Protein AF-A0A2P8CUU3-F1 (afdb_monomer_lite)

Organism: NCBI:txid645275

pLDDT: mean 83.87, std 14.54, range [38.25, 97.38]

Sequence (84 aa):
MSLDEPRPLAREISAFLTTLRHRTENRTLGVPPASGDADVLAWKSSLLDRIAAQTDDPETHQVAANARTQLDAARSAETRGGGL

Radius of gyration: 15.71 Å; chains: 1; bounding box: 37×16×60 Å

Structure (mmCIF, N/CA/C/O backbone):
data_AF-A0A2P8CUU3-F1
#
_entry.id   AF-A0A2P8CUU3-F1
#
loop_
_atom_site.group_PDB
_atom_site.id
_atom_site.type_symbol
_atom_site.label_atom_id
_atom_site.label_alt_id
_atom_site.label_comp_id
_atom_site.label_asym_id
_atom_site.label_entity_id
_atom_site.label_seq_id
_atom_site.pdbx_PDB_ins_code
_atom_site.Cartn_x
_atom_site.Cartn_y
_atom_site.Cartn_z
_atom_site.occupancy
_atom_site.B_iso_or_equiv
_atom_site.auth_seq_id
_atom_site.auth_comp_id
_atom_site.auth_asym_id
_atom_site.auth_atom_id
_atom_site.pdbx_PDB_model_num
ATOM 1 N N . MET A 1 1 ? 4.458 -5.644 34.309 1.00 38.25 1 MET A N 1
ATOM 2 C CA . MET A 1 1 ? 5.242 -5.121 33.173 1.00 38.25 1 MET A CA 1
ATOM 3 C C . MET A 1 1 ? 4.821 -5.904 31.948 1.00 38.25 1 MET A C 1
ATOM 5 O O . MET A 1 1 ? 5.323 -7.000 31.744 1.00 38.25 1 MET A O 1
ATOM 9 N N . SER A 1 2 ? 3.836 -5.411 31.201 1.00 42.78 2 SER A N 1
ATOM 10 C CA . SER A 1 2 ? 3.538 -5.986 29.890 1.00 42.78 2 SER A CA 1
ATOM 11 C C . SER A 1 2 ? 4.567 -5.412 28.931 1.00 42.78 2 SER A C 1
ATOM 13 O O . SER A 1 2 ? 4.642 -4.196 28.773 1.00 42.78 2 SER A O 1
ATOM 15 N N . LEU A 1 3 ? 5.429 -6.272 28.393 1.00 51.53 3 LEU A N 1
ATOM 16 C CA . LEU A 1 3 ? 6.309 -5.908 27.294 1.00 51.53 3 LEU A CA 1
ATOM 17 C C . LEU A 1 3 ? 5.397 -5.531 26.128 1.00 51.53 3 LEU A C 1
ATOM 19 O O . LEU A 1 3 ? 4.642 -6.367 25.636 1.00 51.53 3 LEU A O 1
ATOM 23 N N . ASP A 1 4 ? 5.424 -4.253 25.770 1.00 53.91 4 ASP A N 1
ATOM 24 C CA . ASP A 1 4 ? 4.767 -3.686 24.599 1.00 53.91 4 ASP A CA 1
ATOM 25 C C . ASP A 1 4 ? 5.452 -4.290 23.364 1.00 53.91 4 ASP A C 1
ATOM 27 O O . ASP A 1 4 ? 6.372 -3.719 22.778 1.00 53.91 4 ASP A O 1
ATOM 31 N N . GLU A 1 5 ? 5.122 -5.543 23.038 1.00 57.41 5 GLU A N 1
ATOM 32 C CA . GLU A 1 5 ? 5.534 -6.117 21.770 1.00 57.41 5 GLU A CA 1
ATOM 33 C C . GLU A 1 5 ? 4.895 -5.256 20.684 1.00 57.41 5 GLU A C 1
ATOM 35 O O . GLU A 1 5 ? 3.665 -5.125 20.669 1.00 57.41 5 GLU A O 1
ATOM 40 N N . PRO A 1 6 ? 5.683 -4.661 19.766 1.00 53.75 6 PRO A N 1
ATOM 41 C CA . PRO A 1 6 ? 5.094 -3.917 18.675 1.00 53.75 6 PRO A CA 1
ATOM 42 C C . PRO A 1 6 ? 4.178 -4.886 17.942 1.00 53.75 6 PRO A C 1
ATOM 44 O O . PRO A 1 6 ? 4.637 -5.919 17.441 1.00 53.75 6 PRO A O 1
ATOM 47 N N . ARG A 1 7 ? 2.876 -4.564 17.964 1.00 68.00 7 ARG A N 1
ATOM 48 C CA . ARG A 1 7 ? 1.812 -5.353 17.336 1.00 68.00 7 ARG A CA 1
ATOM 49 C C . ARG A 1 7 ? 2.307 -5.809 15.959 1.00 68.00 7 ARG A C 1
ATOM 51 O O . ARG A 1 7 ? 2.950 -4.998 15.292 1.00 68.00 7 ARG A O 1
ATOM 58 N N . PRO A 1 8 ? 2.036 -7.047 15.509 1.00 71.88 8 PRO A N 1
ATOM 59 C CA . PRO A 1 8 ? 2.572 -7.590 14.253 1.00 71.88 8 PRO A CA 1
ATOM 60 C C . PRO A 1 8 ? 2.516 -6.599 13.076 1.00 71.88 8 PRO A C 1
ATOM 62 O O . PRO A 1 8 ? 3.481 -6.452 12.332 1.00 71.88 8 PRO A O 1
ATOM 65 N N . LEU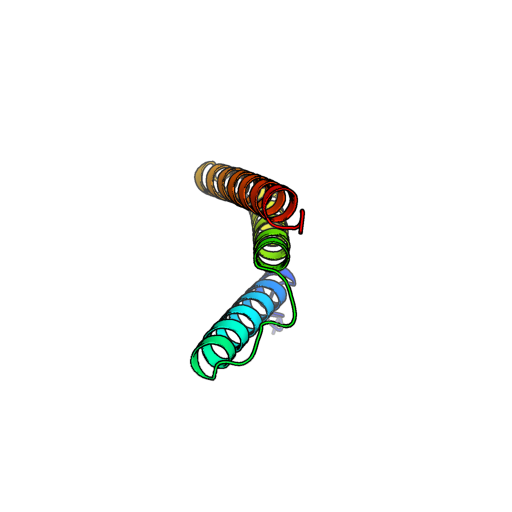 A 1 9 ? 1.437 -5.815 13.010 1.00 82.31 9 LEU A N 1
ATOM 66 C CA . LEU A 1 9 ? 1.221 -4.746 12.038 1.00 82.31 9 LEU A CA 1
ATOM 67 C C . LEU A 1 9 ? 2.248 -3.599 12.102 1.00 82.31 9 LEU A C 1
ATOM 69 O O . LEU A 1 9 ? 2.687 -3.110 11.069 1.00 82.31 9 LEU A O 1
ATOM 73 N N . ALA A 1 10 ? 2.673 -3.173 13.292 1.00 83.31 10 ALA A N 1
ATOM 74 C CA . ALA A 1 10 ? 3.695 -2.141 13.461 1.00 83.31 10 ALA A CA 1
ATOM 75 C C . ALA A 1 10 ? 5.059 -2.606 12.928 1.00 83.31 10 ALA A C 1
ATOM 77 O O . ALA A 1 10 ? 5.730 -1.845 12.232 1.00 83.31 10 ALA A O 1
ATOM 78 N N . ARG A 1 11 ? 5.437 -3.869 13.185 1.00 86.94 11 ARG A N 1
ATOM 79 C CA . ARG A 1 11 ? 6.664 -4.463 12.620 1.00 86.94 11 ARG A CA 1
ATOM 80 C C . ARG A 1 11 ? 6.602 -4.494 11.089 1.00 86.94 11 ARG A C 1
ATOM 82 O O . ARG A 1 11 ? 7.573 -4.125 10.433 1.00 86.94 11 ARG A O 1
ATOM 89 N N . GLU A 1 12 ? 5.457 -4.869 10.521 1.00 88.12 12 GLU A N 1
ATOM 90 C CA . GLU A 1 12 ? 5.250 -4.880 9.067 1.00 88.12 12 GLU A CA 1
ATOM 91 C C . GLU A 1 12 ? 5.278 -3.477 8.441 1.00 88.12 12 GLU A C 1
ATOM 93 O O . GLU A 1 12 ? 5.889 -3.299 7.388 1.00 88.12 12 GLU A O 1
ATOM 98 N N . ILE A 1 13 ? 4.687 -2.467 9.094 1.00 90.12 13 ILE A N 1
ATOM 99 C CA . ILE A 1 1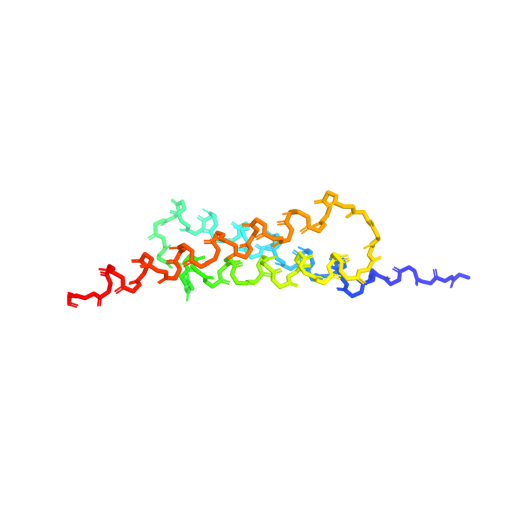3 ? 4.764 -1.064 8.654 1.00 90.12 13 ILE A CA 1
ATOM 100 C C . ILE A 1 13 ? 6.224 -0.598 8.638 1.00 90.12 13 ILE A C 1
ATOM 102 O O . ILE A 1 13 ? 6.681 -0.021 7.651 1.00 90.12 13 ILE A O 1
ATOM 106 N N . SER A 1 14 ? 6.981 -0.861 9.708 1.00 92.19 14 SER A N 1
ATOM 107 C CA . SER A 1 14 ? 8.401 -0.500 9.774 1.00 92.19 14 SER A CA 1
ATOM 108 C C . SER A 1 14 ? 9.227 -1.199 8.694 1.00 92.19 14 SER A C 1
ATOM 110 O O . SER A 1 14 ? 10.080 -0.558 8.075 1.00 92.19 14 SER A O 1
ATOM 112 N N . ALA A 1 15 ? 8.956 -2.480 8.428 1.00 91.69 15 ALA A N 1
ATOM 113 C CA . ALA A 1 15 ? 9.594 -3.215 7.341 1.00 91.69 15 ALA A CA 1
ATOM 114 C C . ALA A 1 15 ? 9.287 -2.569 5.980 1.00 91.69 15 ALA A C 1
ATOM 116 O O . ALA A 1 15 ? 10.213 -2.280 5.224 1.00 91.69 15 ALA A O 1
ATOM 117 N N . PHE A 1 16 ? 8.018 -2.244 5.712 1.00 92.62 16 PHE A N 1
ATOM 118 C CA . PHE A 1 16 ? 7.602 -1.570 4.479 1.00 92.62 16 PHE A CA 1
ATOM 119 C C . PHE A 1 16 ? 8.322 -0.233 4.274 1.00 92.62 16 PHE A C 1
ATOM 121 O O . PHE A 1 16 ? 8.906 0.007 3.216 1.00 92.62 16 PHE A O 1
ATOM 128 N N . LEU A 1 17 ? 8.345 0.624 5.299 1.00 93.69 17 LEU A N 1
ATOM 129 C CA . LEU A 1 17 ? 9.019 1.925 5.233 1.00 93.69 17 LEU A CA 1
ATOM 130 C C . LEU A 1 17 ? 10.534 1.791 5.034 1.00 93.69 17 LEU A C 1
ATOM 132 O O . LEU A 1 17 ? 11.135 2.597 4.323 1.00 93.69 17 LEU A O 1
ATOM 136 N N . THR A 1 18 ? 11.150 0.771 5.633 1.00 93.19 18 THR A N 1
ATOM 137 C CA . THR A 1 18 ? 12.582 0.485 5.476 1.00 93.19 18 THR A CA 1
ATOM 138 C C . THR A 1 18 ? 12.897 0.066 4.043 1.00 93.19 18 THR A C 1
ATOM 140 O O . THR A 1 18 ? 13.809 0.616 3.426 1.00 93.19 18 THR A O 1
ATOM 143 N N . THR A 1 19 ? 12.099 -0.833 3.463 1.00 91.00 19 THR A N 1
ATOM 144 C CA . THR A 1 19 ? 12.246 -1.224 2.056 1.00 91.00 19 THR A CA 1
ATOM 145 C C . THR A 1 19 ? 12.006 -0.050 1.108 1.00 91.00 19 THR A C 1
ATOM 147 O O . THR A 1 19 ? 12.760 0.122 0.149 1.00 91.00 19 THR A O 1
ATOM 150 N N . LEU A 1 20 ? 11.006 0.797 1.377 1.00 89.81 20 LEU A N 1
ATOM 151 C CA . LEU A 1 20 ? 10.728 1.979 0.559 1.00 89.81 20 LEU A CA 1
ATOM 152 C C . LEU A 1 20 ? 11.892 2.981 0.584 1.00 89.81 20 LEU A C 1
ATOM 154 O O . LEU A 1 20 ? 12.260 3.536 -0.456 1.00 89.81 20 LEU A O 1
ATOM 158 N N . ARG A 1 21 ? 12.506 3.175 1.757 1.00 89.62 21 ARG A N 1
ATOM 159 C CA . ARG A 1 21 ? 13.699 4.011 1.916 1.00 89.62 21 ARG A CA 1
ATOM 160 C C . ARG A 1 21 ? 14.873 3.457 1.113 1.00 89.62 21 ARG A C 1
ATOM 162 O O . ARG A 1 21 ? 15.391 4.174 0.262 1.00 89.62 21 ARG A O 1
ATOM 169 N N . HIS A 1 22 ? 15.210 2.179 1.293 1.00 86.69 22 HIS A N 1
ATOM 170 C CA . HIS A 1 22 ? 16.290 1.531 0.542 1.00 86.69 22 HIS A CA 1
ATOM 171 C C . HIS A 1 22 ? 16.083 1.614 -0.973 1.00 86.69 22 HIS A C 1
ATOM 173 O O . HIS A 1 22 ? 17.020 1.900 -1.712 1.00 86.69 22 HIS A O 1
ATOM 179 N N . ARG A 1 23 ? 14.851 1.417 -1.459 1.00 85.69 23 ARG A N 1
ATOM 180 C CA . ARG A 1 23 ? 14.530 1.567 -2.887 1.00 85.69 23 ARG A CA 1
ATOM 181 C C . ARG A 1 23 ? 14.805 2.989 -3.383 1.00 85.69 23 ARG A C 1
ATOM 183 O O . ARG A 1 23 ? 15.343 3.160 -4.473 1.00 85.69 23 ARG A O 1
ATOM 190 N N . THR A 1 24 ? 14.438 3.997 -2.596 1.00 85.19 24 THR A N 1
ATOM 191 C CA . THR A 1 24 ? 14.637 5.416 -2.938 1.00 85.19 24 THR A CA 1
ATOM 192 C C . THR A 1 24 ? 16.122 5.786 -2.962 1.00 85.19 24 THR A C 1
ATOM 194 O O . THR A 1 24 ? 16.589 6.436 -3.899 1.00 85.19 24 THR A O 1
ATOM 197 N N . GLU A 1 25 ? 16.881 5.320 -1.972 1.00 86.81 25 GLU A N 1
ATOM 198 C CA . GLU A 1 25 ? 18.337 5.483 -1.910 1.00 86.81 25 GLU A CA 1
ATOM 199 C C . GLU A 1 25 ? 19.016 4.816 -3.114 1.00 86.81 25 GLU A C 1
ATOM 201 O O . GLU A 1 25 ? 19.756 5.467 -3.849 1.00 86.81 25 GLU A O 1
ATOM 206 N N . ASN A 1 26 ? 18.680 3.556 -3.402 1.00 83.75 26 ASN A N 1
ATOM 207 C CA . ASN A 1 26 ? 19.231 2.807 -4.533 1.00 83.75 26 ASN A CA 1
ATOM 208 C C . ASN A 1 26 ? 18.902 3.452 -5.886 1.00 83.75 26 ASN A C 1
ATOM 210 O O . ASN A 1 26 ? 19.762 3.506 -6.763 1.00 83.75 26 ASN A O 1
ATOM 214 N N . ARG A 1 27 ? 17.694 4.011 -6.041 1.00 81.69 27 ARG A N 1
ATOM 215 C CA . ARG A 1 27 ? 17.316 4.770 -7.242 1.00 81.69 27 ARG A CA 1
ATOM 216 C C . ARG A 1 27 ? 18.192 6.008 -7.428 1.00 81.69 27 ARG A C 1
ATOM 218 O O . ARG A 1 27 ? 18.590 6.302 -8.549 1.00 81.69 27 ARG A O 1
ATOM 225 N N . THR A 1 28 ? 18.516 6.705 -6.339 1.00 80.12 28 THR A N 1
ATOM 226 C CA . THR A 1 28 ? 19.417 7.873 -6.355 1.00 80.12 28 THR A CA 1
ATOM 227 C C . THR A 1 28 ? 20.837 7.482 -6.774 1.00 80.12 28 THR A C 1
ATOM 229 O O . THR A 1 28 ? 21.520 8.248 -7.446 1.00 80.12 28 THR A O 1
ATOM 232 N N . LEU A 1 29 ? 21.261 6.265 -6.430 1.00 81.81 29 LEU A N 1
ATOM 233 C CA . LEU A 1 29 ? 22.553 5.692 -6.812 1.00 81.81 29 LEU A CA 1
ATOM 234 C C . LEU A 1 29 ? 22.561 5.063 -8.220 1.00 81.81 29 LEU A C 1
ATOM 236 O O . LEU A 1 29 ? 23.570 4.490 -8.621 1.00 81.81 29 LEU A O 1
ATOM 240 N N . GLY A 1 30 ? 21.455 5.140 -8.971 1.00 79.31 30 GLY A N 1
ATOM 241 C CA . GLY A 1 30 ? 21.336 4.540 -10.304 1.00 79.31 30 GLY A CA 1
ATOM 242 C C . GLY A 1 30 ? 21.267 3.009 -10.303 1.00 79.31 30 GLY A C 1
ATOM 243 O O . GLY A 1 30 ? 21.408 2.389 -11.356 1.00 79.31 30 GLY A O 1
ATOM 244 N N . VAL A 1 31 ? 21.045 2.385 -9.143 1.00 75.81 31 VAL A N 1
ATOM 245 C CA . VAL A 1 31 ? 20.897 0.933 -9.027 1.00 75.81 31 VAL A CA 1
ATOM 246 C C . VAL A 1 31 ? 19.474 0.555 -9.457 1.00 75.81 31 VAL A C 1
ATOM 248 O O . VAL A 1 31 ? 18.509 1.067 -8.876 1.00 75.81 31 VAL A O 1
ATOM 251 N N . PRO A 1 32 ? 19.303 -0.329 -10.458 1.00 71.88 32 PRO A N 1
ATOM 252 C CA . PRO A 1 32 ? 17.979 -0.774 -10.870 1.00 71.88 32 PRO A CA 1
ATOM 253 C C . PRO A 1 32 ? 17.276 -1.505 -9.712 1.00 71.88 32 PRO A C 1
ATOM 255 O O . PRO A 1 32 ? 17.914 -2.275 -8.987 1.00 71.88 32 PRO A O 1
ATOM 258 N N . PRO A 1 33 ? 15.971 -1.266 -9.492 1.00 71.19 33 PRO A N 1
ATOM 259 C CA . PRO A 1 33 ? 15.259 -1.874 -8.379 1.00 71.19 33 PRO A CA 1
ATOM 260 C C . PRO A 1 33 ? 15.123 -3.389 -8.582 1.00 71.19 33 PRO A C 1
ATOM 262 O O . PRO A 1 33 ? 14.793 -3.851 -9.668 1.00 71.19 33 PRO A O 1
ATOM 265 N N . ALA A 1 34 ? 15.314 -4.157 -7.507 1.00 68.88 34 ALA A N 1
ATOM 266 C CA . ALA A 1 34 ? 15.166 -5.617 -7.520 1.00 68.88 34 ALA A CA 1
ATOM 267 C C . ALA A 1 34 ? 13.708 -6.101 -7.687 1.00 68.88 34 ALA A C 1
ATOM 269 O O . ALA A 1 34 ? 13.476 -7.283 -7.918 1.00 68.88 34 ALA A O 1
ATOM 270 N N . SER A 1 35 ? 12.725 -5.208 -7.549 1.00 70.50 35 SER A N 1
ATOM 271 C CA . SER A 1 35 ? 11.291 -5.506 -7.684 1.00 70.50 35 SER A CA 1
ATOM 272 C C . SER A 1 35 ? 10.604 -4.400 -8.478 1.00 70.50 35 SER A C 1
ATOM 274 O O . SER A 1 35 ? 11.021 -3.237 -8.400 1.00 70.50 35 SER A O 1
ATOM 276 N N . GLY A 1 36 ? 9.541 -4.730 -9.208 1.00 79.06 36 GLY A N 1
ATOM 277 C CA . GLY A 1 36 ? 8.771 -3.772 -10.003 1.00 79.06 36 GLY A CA 1
ATOM 278 C C . GLY A 1 36 ? 8.076 -2.712 -9.143 1.00 79.06 36 GLY A C 1
ATOM 279 O O . GLY A 1 36 ? 8.019 -2.817 -7.914 1.00 79.06 36 GLY A O 1
ATOM 280 N N . ASP A 1 37 ? 7.563 -1.653 -9.771 1.00 81.94 37 ASP A N 1
ATOM 281 C CA . ASP A 1 37 ? 6.729 -0.670 -9.064 1.00 81.94 37 ASP A CA 1
ATOM 282 C C . ASP A 1 37 ? 5.390 -1.306 -8.632 1.00 81.94 37 ASP A C 1
ATOM 284 O O . ASP A 1 37 ? 4.887 -0.992 -7.547 1.00 81.94 37 ASP A O 1
ATOM 288 N N . ALA A 1 38 ? 4.858 -2.273 -9.395 1.00 88.06 38 ALA A N 1
ATOM 289 C CA . ALA A 1 38 ? 3.672 -3.030 -8.996 1.00 88.06 38 ALA A CA 1
ATOM 290 C C . ALA A 1 38 ? 3.887 -3.901 -7.748 1.00 88.06 38 ALA A C 1
ATOM 292 O O . ALA A 1 38 ? 2.968 -4.020 -6.942 1.00 88.06 38 ALA A O 1
ATOM 293 N N . ASP A 1 39 ? 5.081 -4.459 -7.527 1.00 89.38 39 ASP A N 1
ATOM 294 C CA . ASP A 1 39 ? 5.360 -5.282 -6.339 1.00 89.38 39 ASP A CA 1
ATOM 295 C C . ASP A 1 39 ? 5.289 -4.454 -5.048 1.00 89.38 39 ASP A C 1
ATOM 297 O O . ASP A 1 39 ? 4.712 -4.874 -4.040 1.00 89.38 39 ASP A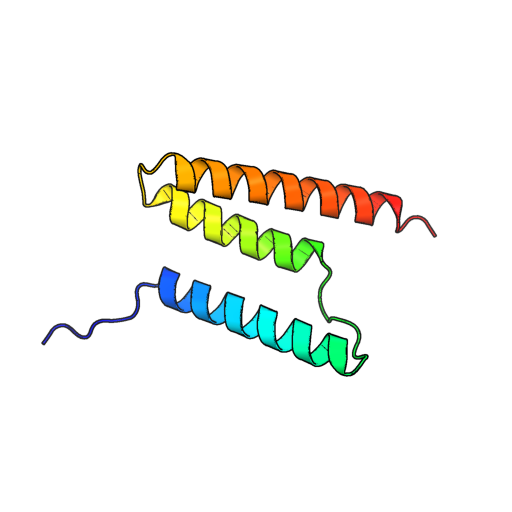 O 1
ATOM 301 N N . VAL A 1 40 ? 5.824 -3.229 -5.085 1.00 90.25 40 VAL A N 1
ATOM 302 C CA . VAL A 1 40 ? 5.762 -2.296 -3.950 1.00 90.25 40 VAL A CA 1
ATOM 303 C C . VAL A 1 40 ? 4.322 -1.860 -3.688 1.00 90.25 40 VAL A C 1
ATOM 305 O O . VAL A 1 40 ? 3.894 -1.794 -2.533 1.00 90.25 40 VAL A O 1
ATOM 308 N N . LEU A 1 41 ? 3.554 -1.592 -4.747 1.00 93.00 41 LEU A N 1
ATOM 309 C CA . LEU A 1 41 ? 2.133 -1.262 -4.633 1.00 93.00 41 LEU A CA 1
ATOM 310 C C . LEU A 1 41 ? 1.304 -2.449 -4.127 1.00 93.00 41 LEU A C 1
ATOM 312 O O . LEU A 1 41 ? 0.381 -2.245 -3.339 1.00 93.00 41 LEU A O 1
ATOM 316 N N . ALA A 1 42 ? 1.662 -3.680 -4.498 1.00 95.06 42 ALA A N 1
ATOM 317 C CA . ALA A 1 42 ? 1.013 -4.889 -4.009 1.00 95.06 42 ALA A CA 1
ATOM 318 C C . ALA A 1 42 ? 1.204 -5.024 -2.499 1.00 95.06 42 ALA A C 1
ATOM 320 O O . ALA A 1 42 ? 0.225 -5.184 -1.766 1.00 95.06 42 ALA A O 1
ATOM 321 N N . TRP A 1 43 ? 2.435 -4.848 -2.014 1.00 94.12 43 TRP A N 1
ATOM 322 C CA . TRP A 1 43 ? 2.699 -4.866 -0.579 1.00 94.12 43 TRP A CA 1
ATOM 323 C C . TRP A 1 43 ? 1.974 -3.732 0.161 1.00 94.12 43 TRP A C 1
ATOM 325 O O . TRP A 1 43 ? 1.315 -3.986 1.172 1.00 94.12 43 TRP A O 1
ATOM 335 N N . LYS A 1 44 ? 2.007 -2.504 -0.376 1.00 94.81 44 LYS A N 1
ATOM 336 C CA . LYS A 1 44 ? 1.265 -1.360 0.179 1.00 94.81 44 LYS A CA 1
ATOM 337 C C . LYS A 1 44 ? -0.233 -1.661 0.297 1.00 94.81 44 LYS A C 1
ATOM 339 O O . LYS A 1 44 ? -0.814 -1.409 1.348 1.00 94.81 44 LYS A O 1
ATOM 344 N N . SER A 1 45 ? -0.853 -2.197 -0.758 1.00 95.69 45 SER A N 1
ATOM 345 C CA . SER A 1 45 ? -2.288 -2.516 -0.767 1.00 95.69 45 SER A CA 1
ATOM 346 C C . SER A 1 45 ? -2.650 -3.566 0.288 1.00 95.69 45 SER A C 1
ATOM 348 O O . SER A 1 45 ? -3.540 -3.327 1.094 1.00 95.69 45 SER A O 1
ATOM 350 N N . SER A 1 46 ? -1.873 -4.651 0.386 1.00 95.06 46 SER A N 1
ATOM 351 C CA . SER A 1 46 ? -2.074 -5.716 1.378 1.00 95.06 46 SER A CA 1
ATOM 352 C C . SER A 1 46 ? -1.940 -5.219 2.823 1.00 95.06 46 SER A C 1
ATOM 354 O O . SER A 1 46 ? -2.687 -5.624 3.716 1.00 95.06 46 SER A O 1
ATOM 356 N N . LEU A 1 47 ? -0.997 -4.307 3.081 1.00 94.75 47 LEU A N 1
ATOM 357 C CA . LEU A 1 47 ? -0.848 -3.682 4.393 1.00 94.75 47 LEU A CA 1
ATOM 358 C C . LEU A 1 47 ? -2.065 -2.808 4.739 1.00 94.75 47 LEU A C 1
ATOM 360 O O . LEU A 1 47 ? -2.599 -2.918 5.841 1.00 94.75 47 LEU A O 1
ATOM 364 N N . LEU A 1 48 ? -2.521 -1.978 3.799 1.00 94.50 48 LEU A N 1
ATOM 365 C CA . LEU A 1 48 ? -3.677 -1.102 4.002 1.00 94.50 48 LEU A CA 1
ATOM 366 C C . LEU A 1 48 ? -4.984 -1.887 4.161 1.00 94.50 48 LEU A C 1
ATOM 368 O O . LEU A 1 48 ? -5.773 -1.535 5.031 1.00 94.50 48 LEU A O 1
ATOM 372 N N . ASP A 1 49 ? -5.179 -2.979 3.419 1.00 94.38 49 ASP A N 1
ATOM 373 C CA . ASP A 1 49 ? -6.338 -3.866 3.587 1.00 94.38 49 ASP A CA 1
ATOM 374 C C . ASP A 1 49 ? -6.364 -4.495 4.992 1.00 94.38 49 ASP A C 1
ATOM 376 O O . ASP A 1 49 ? -7.414 -4.566 5.630 1.00 94.38 49 ASP A O 1
ATOM 380 N N . ARG A 1 50 ? -5.204 -4.897 5.533 1.00 93.12 50 ARG A N 1
ATOM 381 C CA . ARG A 1 50 ? -5.114 -5.425 6.907 1.00 93.12 50 ARG A CA 1
ATOM 382 C C . ARG A 1 50 ? -5.344 -4.363 7.976 1.00 93.12 50 ARG A C 1
ATOM 384 O O . ARG A 1 50 ? -5.890 -4.695 9.026 1.00 93.12 50 ARG A O 1
ATOM 391 N N . ILE A 1 51 ? -4.925 -3.118 7.743 1.00 91.38 51 ILE A N 1
ATOM 392 C CA . ILE A 1 51 ? -5.239 -1.992 8.638 1.00 91.38 51 ILE A CA 1
ATOM 393 C C . ILE A 1 51 ? -6.748 -1.721 8.600 1.00 91.38 51 ILE A C 1
ATOM 395 O O . ILE A 1 51 ? -7.369 -1.647 9.656 1.00 91.38 51 ILE A O 1
ATOM 399 N N . ALA A 1 52 ? -7.343 -1.657 7.405 1.00 93.75 52 ALA A N 1
ATOM 400 C CA . ALA A 1 52 ? -8.776 -1.453 7.210 1.00 93.75 52 ALA A CA 1
ATOM 401 C C . ALA A 1 52 ? -9.618 -2.558 7.865 1.00 93.75 52 ALA A C 1
ATOM 403 O O . ALA A 1 52 ? -10.625 -2.269 8.496 1.00 93.75 52 ALA A O 1
ATOM 404 N N . ALA A 1 53 ? -9.177 -3.817 7.814 1.00 92.94 53 ALA A N 1
ATOM 405 C CA . ALA A 1 53 ? -9.859 -4.929 8.479 1.00 92.94 53 ALA A CA 1
ATOM 406 C C . ALA A 1 53 ? -9.867 -4.842 10.022 1.00 92.94 53 ALA A C 1
ATOM 408 O O . ALA A 1 53 ? -10.592 -5.593 10.669 1.00 92.94 53 ALA A O 1
ATOM 409 N N . GLN A 1 54 ? -9.051 -3.966 10.619 1.00 91.69 54 GLN A N 1
ATOM 410 C CA . GLN A 1 54 ? -8.940 -3.778 12.071 1.00 91.69 54 GLN A CA 1
ATOM 411 C C . GLN A 1 54 ? -9.635 -2.500 12.570 1.00 91.69 54 GLN A C 1
ATOM 413 O O . GLN A 1 54 ? -9.522 -2.175 13.752 1.00 91.69 54 GLN A O 1
ATOM 418 N N . THR A 1 55 ? -10.323 -1.760 11.695 1.00 88.75 55 THR A N 1
ATOM 419 C CA . THR A 1 55 ? -10.992 -0.499 12.035 1.00 88.75 55 THR A CA 1
ATOM 420 C C . THR A 1 55 ? -12.320 -0.341 11.292 1.00 88.75 55 THR A C 1
ATOM 422 O O . THR A 1 55 ? -12.468 -0.790 10.159 1.00 88.75 55 THR A O 1
ATOM 425 N N . ASP A 1 56 ? -13.275 0.354 11.905 1.00 91.31 56 ASP A N 1
ATOM 426 C CA . ASP A 1 56 ? -14.530 0.775 11.259 1.00 91.31 56 ASP A CA 1
ATOM 427 C C . ASP A 1 56 ? -14.424 2.174 10.621 1.00 91.31 56 ASP A C 1
ATOM 429 O O . ASP A 1 56 ? -15.415 2.742 10.168 1.00 91.31 56 ASP A O 1
ATOM 433 N N . ASP A 1 57 ? -13.221 2.751 10.588 1.00 94.38 57 ASP A N 1
ATOM 434 C CA . ASP A 1 57 ? -12.983 4.079 10.032 1.00 94.38 57 ASP A CA 1
ATOM 435 C C . ASP A 1 57 ? -13.169 4.108 8.496 1.00 94.38 57 ASP A C 1
ATOM 437 O O . ASP A 1 57 ? -12.378 3.494 7.766 1.00 94.38 57 ASP A O 1
ATOM 441 N N . PRO A 1 58 ? -14.180 4.830 7.969 1.00 94.75 58 PRO A N 1
ATOM 442 C CA . PRO A 1 58 ? -14.482 4.843 6.539 1.00 94.75 58 PRO A CA 1
ATOM 443 C C . PRO A 1 58 ? -13.355 5.456 5.699 1.00 94.75 58 PRO A C 1
ATOM 445 O O . PRO A 1 58 ? -13.177 5.060 4.545 1.00 94.75 58 PRO A O 1
ATOM 448 N N . GLU A 1 59 ? -12.573 6.382 6.263 1.00 95.38 59 GLU A N 1
ATOM 449 C CA . GLU A 1 59 ? -11.417 6.964 5.580 1.00 95.38 59 GLU A CA 1
ATOM 450 C C . GLU A 1 59 ? -10.347 5.893 5.324 1.00 95.38 59 GLU A C 1
ATOM 452 O O . GLU A 1 59 ? -9.863 5.750 4.198 1.00 95.38 59 GLU A O 1
ATOM 457 N N . THR A 1 60 ? -10.046 5.057 6.319 1.00 91.75 60 THR A N 1
ATOM 458 C CA . THR A 1 60 ? -9.114 3.931 6.177 1.00 91.75 60 THR A CA 1
ATOM 459 C C . THR A 1 60 ? -9.567 2.950 5.090 1.00 91.75 60 THR A C 1
ATOM 461 O O . THR A 1 60 ? -8.759 2.545 4.246 1.00 91.75 60 THR A O 1
ATOM 464 N N . HIS A 1 61 ? -10.858 2.604 5.046 1.00 94.12 61 HIS A N 1
ATOM 465 C CA . HIS A 1 61 ? -11.418 1.746 3.990 1.00 94.12 61 HIS A CA 1
ATOM 466 C C . HIS A 1 61 ? -11.281 2.378 2.599 1.00 94.12 61 HIS A C 1
ATOM 468 O O . HIS A 1 61 ? -10.920 1.696 1.632 1.00 94.12 61 HIS A O 1
ATOM 474 N N . GLN A 1 62 ? -11.502 3.690 2.487 1.00 97.38 62 GLN A N 1
ATOM 475 C CA . GLN A 1 62 ? -11.324 4.423 1.235 1.00 97.38 62 GLN A CA 1
ATOM 476 C C . GLN A 1 62 ? -9.855 4.452 0.788 1.00 97.38 62 GLN A C 1
ATOM 478 O O . GLN A 1 62 ? -9.561 4.255 -0.394 1.00 97.38 62 GLN A O 1
ATOM 483 N N . VAL A 1 63 ? -8.914 4.646 1.714 1.00 95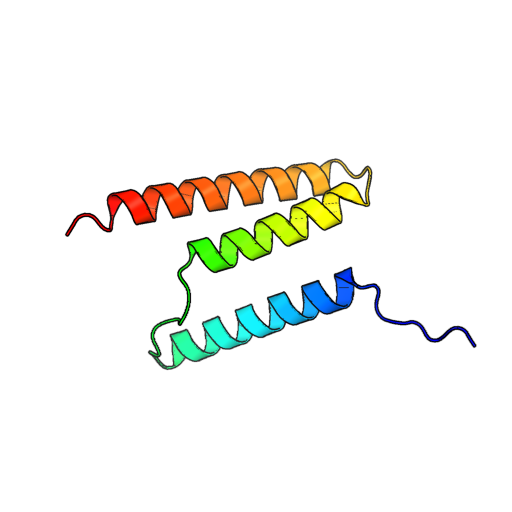.88 63 VAL A N 1
ATOM 484 C CA . VAL A 1 63 ? -7.472 4.614 1.426 1.00 95.88 63 VAL A CA 1
ATOM 485 C C . VAL A 1 63 ? -7.040 3.234 0.919 1.00 95.88 63 VAL A C 1
ATOM 487 O O . VAL A 1 63 ? -6.299 3.151 -0.066 1.00 95.88 63 VAL A O 1
ATOM 490 N N . ALA A 1 64 ? -7.537 2.153 1.524 1.00 95.88 64 ALA A N 1
ATOM 491 C CA . ALA A 1 64 ? -7.275 0.789 1.068 1.00 95.88 64 ALA A CA 1
ATOM 492 C C . ALA A 1 64 ? -7.858 0.523 -0.335 1.00 95.88 64 ALA A C 1
ATOM 494 O O . ALA A 1 64 ? -7.180 -0.027 -1.206 1.00 95.88 64 ALA A O 1
ATOM 495 N N . ALA A 1 65 ? -9.083 0.986 -0.612 1.00 97.00 65 ALA A N 1
ATOM 496 C CA . ALA A 1 65 ? -9.677 0.922 -1.951 1.00 97.00 65 ALA A CA 1
ATOM 497 C C . ALA A 1 65 ? -8.846 1.678 -3.001 1.00 97.00 65 ALA A C 1
ATOM 499 O O . ALA A 1 65 ? -8.528 1.129 -4.056 1.00 97.00 65 ALA A O 1
ATOM 500 N N . ASN A 1 66 ? -8.412 2.900 -2.690 1.00 96.88 66 ASN A N 1
ATOM 501 C CA . ASN A 1 66 ? -7.573 3.696 -3.584 1.00 96.88 66 ASN A CA 1
ATOM 502 C C . ASN A 1 66 ? -6.222 3.023 -3.871 1.00 96.88 66 ASN A C 1
ATOM 504 O O . ASN A 1 66 ? -5.724 3.091 -4.996 1.00 96.88 66 ASN A O 1
ATOM 508 N N . ALA A 1 67 ? -5.626 2.359 -2.876 1.00 95.38 67 ALA A N 1
ATOM 509 C CA . ALA A 1 67 ? -4.376 1.625 -3.053 1.00 95.38 67 ALA A CA 1
ATOM 510 C C . ALA A 1 67 ? -4.529 0.422 -3.997 1.00 95.38 67 ALA A C 1
ATOM 512 O O . ALA A 1 67 ? -3.644 0.190 -4.821 1.00 95.38 67 ALA A O 1
ATOM 513 N N . ARG A 1 68 ? -5.658 -0.297 -3.930 1.00 94.81 68 ARG A N 1
ATOM 514 C CA . ARG A 1 68 ? -5.981 -1.384 -4.871 1.00 94.81 68 ARG A CA 1
ATOM 515 C C . ARG A 1 68 ? -6.118 -0.863 -6.303 1.00 94.81 68 ARG A C 1
ATOM 517 O O . ARG A 1 68 ? -5.461 -1.382 -7.199 1.00 94.81 68 ARG A O 1
ATOM 524 N N . THR A 1 69 ? -6.834 0.245 -6.503 1.00 96.50 69 THR A N 1
ATOM 525 C CA . THR A 1 69 ? -6.944 0.895 -7.822 1.00 96.50 69 THR A CA 1
ATOM 526 C C . THR A 1 69 ? -5.580 1.314 -8.386 1.00 96.50 69 THR A C 1
ATOM 528 O O . THR A 1 69 ? -5.318 1.143 -9.576 1.00 96.50 69 THR A O 1
ATOM 531 N N . GLN A 1 70 ? -4.680 1.841 -7.544 1.00 93.81 70 GLN A N 1
ATOM 532 C CA . GLN A 1 70 ? -3.313 2.192 -7.959 1.00 93.81 70 GLN A CA 1
ATOM 533 C C . GLN A 1 70 ? -2.510 0.961 -8.397 1.00 93.81 70 GLN A C 1
ATOM 535 O O . GLN A 1 70 ? -1.798 1.024 -9.400 1.00 93.81 70 GLN A O 1
ATOM 540 N N . LEU A 1 71 ? -2.632 -0.155 -7.672 1.00 94.81 71 LEU A N 1
ATOM 541 C CA . LEU A 1 71 ? -1.989 -1.416 -8.035 1.00 94.81 71 LEU A CA 1
ATOM 542 C C . LEU A 1 71 ? -2.500 -1.948 -9.379 1.00 94.81 71 LEU A C 1
ATOM 544 O O . LEU A 1 71 ? -1.697 -2.324 -10.232 1.00 94.81 71 LEU A O 1
ATOM 548 N N . ASP A 1 72 ? -3.815 -1.952 -9.591 1.00 94.19 72 ASP A N 1
ATOM 549 C CA . ASP A 1 72 ? -4.413 -2.435 -10.839 1.00 94.19 72 ASP A CA 1
ATOM 550 C C . ASP A 1 72 ? -3.990 -1.579 -12.038 1.00 94.19 72 ASP A C 1
ATOM 552 O O . ASP A 1 72 ? -3.662 -2.108 -13.107 1.00 94.19 72 ASP A O 1
ATOM 556 N N . ALA A 1 73 ? -3.911 -0.258 -11.855 1.00 91.50 73 ALA A N 1
ATOM 557 C CA . ALA A 1 73 ? -3.388 0.653 -12.867 1.00 91.50 73 ALA A CA 1
ATOM 558 C C . ALA A 1 73 ? -1.913 0.360 -13.196 1.00 91.50 73 ALA A C 1
ATOM 560 O O . ALA A 1 73 ? -1.558 0.298 -14.375 1.00 91.50 73 ALA A O 1
ATOM 561 N N . ALA A 1 74 ? -1.073 0.130 -12.180 1.00 90.06 74 ALA A N 1
ATOM 562 C CA . ALA A 1 74 ? 0.340 -0.199 -12.363 1.00 90.06 74 ALA A C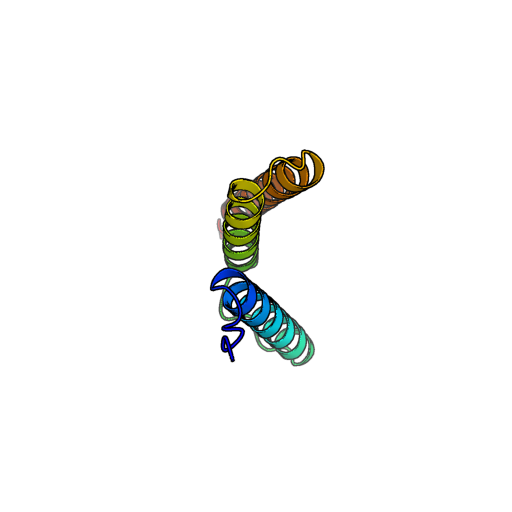A 1
ATOM 563 C C . ALA A 1 74 ? 0.531 -1.532 -13.103 1.00 90.06 74 ALA A C 1
ATOM 565 O O . ALA A 1 74 ? 1.238 -1.574 -14.107 1.00 90.06 74 ALA A O 1
ATOM 566 N N . ARG A 1 75 ? -0.184 -2.589 -12.700 1.00 91.06 75 ARG A N 1
ATOM 567 C CA . ARG A 1 75 ? -0.166 -3.894 -13.388 1.00 91.06 75 ARG A CA 1
ATOM 568 C C . ARG A 1 75 ? -0.623 -3.791 -14.841 1.00 91.06 75 ARG A C 1
ATOM 570 O O . ARG A 1 75 ? -0.040 -4.398 -15.740 1.00 91.06 75 ARG A O 1
ATOM 577 N N . SER A 1 76 ? -1.650 -2.981 -15.089 1.00 89.44 76 SER A N 1
ATOM 578 C CA . SER A 1 76 ? -2.160 -2.731 -16.439 1.00 89.44 76 SER A CA 1
ATOM 579 C C . SER A 1 76 ? -1.177 -1.937 -17.305 1.00 89.44 76 SER A C 1
ATOM 581 O O . SER A 1 76 ? -1.202 -2.064 -18.530 1.00 89.44 76 SER A O 1
ATOM 583 N N . ALA A 1 77 ? -0.350 -1.081 -16.699 1.00 85.44 77 ALA A N 1
ATOM 584 C CA . ALA A 1 77 ? 0.700 -0.340 -17.390 1.00 85.44 77 ALA A CA 1
ATOM 585 C C . ALA A 1 77 ? 1.908 -1.237 -17.699 1.00 85.44 77 ALA A C 1
ATOM 587 O O . ALA A 1 77 ? 2.386 -1.221 -18.829 1.00 85.44 77 ALA A O 1
ATOM 588 N N . GLU A 1 78 ? 2.340 -2.075 -16.751 1.00 82.88 78 GLU A N 1
ATOM 589 C CA . GLU A 1 78 ? 3.410 -3.064 -16.957 1.00 82.88 78 GLU A CA 1
ATOM 590 C C . GLU A 1 78 ? 3.045 -4.067 -18.060 1.00 82.88 78 GLU A C 1
ATOM 592 O O . GLU A 1 78 ? 3.845 -4.308 -18.961 1.00 82.88 78 GLU A O 1
ATOM 597 N N . THR A 1 79 ? 1.802 -4.562 -18.075 1.00 79.31 79 THR A N 1
ATOM 598 C CA . T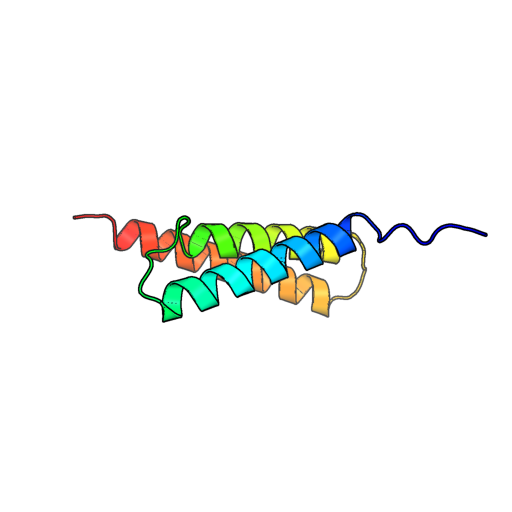HR A 1 79 ? 1.306 -5.461 -19.138 1.00 79.31 79 THR A CA 1
ATOM 599 C C . THR A 1 79 ? 1.352 -4.804 -20.522 1.00 79.31 79 THR A C 1
ATOM 601 O O . THR A 1 79 ? 1.640 -5.464 -21.516 1.00 79.31 79 THR A O 1
ATOM 604 N N . ARG A 1 80 ? 1.086 -3.493 -20.607 1.00 74.31 80 ARG A N 1
ATOM 605 C CA . ARG A 1 80 ? 1.143 -2.731 -21.867 1.00 74.31 80 ARG A CA 1
ATOM 606 C C . ARG A 1 80 ? 2.566 -2.344 -22.279 1.00 74.31 80 ARG A C 1
ATOM 608 O O . ARG A 1 80 ? 2.810 -2.175 -23.467 1.00 74.31 80 ARG A O 1
ATOM 615 N N . GLY A 1 81 ? 3.478 -2.181 -21.321 1.00 61.56 81 GLY A N 1
ATOM 616 C CA . GLY A 1 81 ? 4.875 -1.796 -21.551 1.00 61.56 81 GLY A CA 1
ATOM 617 C C . GLY A 1 81 ? 5.841 -2.966 -21.766 1.00 61.56 81 GLY A C 1
ATOM 618 O O . GLY A 1 81 ? 6.901 -2.760 -22.344 1.00 61.56 81 GLY A O 1
ATOM 619 N N . GLY A 1 82 ? 5.486 -4.182 -21.336 1.00 57.06 82 GLY A N 1
ATOM 620 C CA . GLY A 1 82 ? 6.300 -5.401 -21.475 1.00 57.06 82 GLY A CA 1
ATOM 621 C C . GLY A 1 82 ? 6.134 -6.161 -22.798 1.00 57.06 82 GLY A C 1
ATOM 622 O O . GLY A 1 82 ? 6.571 -7.302 -22.894 1.00 57.06 82 GLY A O 1
ATOM 623 N N . GLY A 1 83 ? 5.477 -5.565 -23.797 1.00 44.38 83 GLY A N 1
ATOM 624 C CA . GLY A 1 83 ? 5.287 -6.133 -25.137 1.00 44.38 83 GLY A CA 1
ATOM 625 C C . GLY A 1 83 ? 6.380 -5.739 -26.136 1.00 44.38 83 GLY A C 1
ATOM 626 O O . GLY A 1 83 ? 6.042 -5.295 -27.233 1.00 44.38 83 GLY A O 1
ATOM 627 N N . LEU A 1 84 ? 7.655 -5.855 -25.752 1.00 40.78 84 LEU A N 1
ATOM 628 C CA . LEU A 1 84 ? 8.821 -5.695 -26.633 1.00 40.78 84 LEU A CA 1
ATOM 629 C C . LEU A 1 84 ? 9.753 -6.900 -26.509 1.00 40.78 84 LEU A C 1
ATOM 631 O O . LEU A 1 84 ? 10.051 -7.283 -25.356 1.00 40.78 84 LEU A O 1
#

Foldseek 3Di:
DPDPDPDPLNVLVVVLVVLVVVQVVCVVVVHDDPDAPLVNLVSVLVSLVVVCVVDPDVVSVVVSVVSVVVSVVRVVVCVVVVPD

Secondary structure (DSSP, 8-state):
-------HHHHHHHHHHHHHHHHHHHHHTTPPPSS-HHHHHHHHHHHHHHHHTT---HHHHHHHHHHHHHHHHHHHHHHHH---